Protein AF-A0A3D2W9K2-F1 (afdb_monomer_lite)

Foldseek 3Di:
DVPVVVVVVVVVVVVVVVLVVVVVVLVVCLVVVLVVLVVVLVVLVVVLVVCVVVPPDPVCVVVNVLSVLLNVLSVCLNVQVLALSSLVSVVCSLVVVLVVLVVVQVVCVVVVNHDPVSVVVNVVSVVVSCVVVVVSCVSCVSCNVVGD

Radius of gyration: 21.53 Å; chains: 1; bounding box: 42×22×76 Å

pLDDT: mean 82.13, std 9.41, range [57.44, 93.69]

Secondary structure (DSSP, 8-state):
-HHHHHHHHHHHHHHHHHHHHHHHHHHTHHHHHHHHHHHHHHHHHHHHHHHHHH---TTHHHHHHHHHHHHHHHHHHHHTTTSHHHHHHHHHHHHHHHHHHHHHHHHHHHTT---HHHHHHHHHHHHHHHHHHHHHHHHHHHHTTT--

Structure (mmCIF, N/CA/C/O backbone):
data_AF-A0A3D2W9K2-F1
#
_entry.id   AF-A0A3D2W9K2-F1
#
loop_
_atom_site.group_PDB
_atom_site.id
_atom_site.type_symbol
_atom_site.label_atom_id
_atom_site.label_alt_id
_atom_site.label_comp_id
_atom_site.label_asym_id
_atom_site.label_entity_id
_atom_site.label_seq_id
_atom_site.pdbx_PDB_ins_code
_atom_site.Cartn_x
_atom_site.Cartn_y
_atom_site.Cartn_z
_atom_site.occupancy
_atom_site.B_iso_or_equiv
_atom_site.auth_seq_id
_atom_site.auth_comp_id
_atom_site.auth_asym_id
_atom_site.auth_atom_id
_atom_site.pdbx_PDB_model_num
ATOM 1 N N . MET A 1 1 ? -16.824 -12.275 52.957 1.00 57.44 1 MET A N 1
ATOM 2 C CA . MET A 1 1 ? -16.992 -12.533 51.501 1.00 57.44 1 MET A CA 1
ATOM 3 C C . MET A 1 1 ? -17.348 -11.305 50.646 1.00 57.44 1 MET A C 1
ATOM 5 O O . MET A 1 1 ? -16.980 -11.290 49.479 1.00 57.44 1 MET A O 1
ATOM 9 N N . GLY A 1 2 ? -18.003 -10.257 51.171 1.00 61.78 2 GLY A N 1
ATOM 10 C CA . GLY A 1 2 ? -18.464 -9.114 50.354 1.00 61.78 2 GLY A CA 1
ATOM 11 C C . GLY A 1 2 ? -17.390 -8.161 49.792 1.00 61.78 2 GLY A C 1
ATOM 12 O O . GLY A 1 2 ? -17.618 -7.555 48.749 1.00 61.78 2 GLY A O 1
ATOM 13 N N . LYS A 1 3 ? -16.214 -8.037 50.430 1.00 65.25 3 LYS A N 1
ATOM 14 C CA . LYS A 1 3 ? -15.143 -7.120 49.976 1.00 65.25 3 LYS A CA 1
ATOM 15 C C . LYS A 1 3 ? -14.471 -7.580 48.669 1.00 65.25 3 LYS A C 1
ATOM 17 O O . LYS A 1 3 ? -14.398 -6.795 47.733 1.00 65.25 3 LYS A O 1
ATOM 22 N N . ARG A 1 4 ? -14.128 -8.873 48.552 1.00 67.38 4 ARG A N 1
ATOM 23 C CA . ARG A 1 4 ? -13.539 -9.472 47.332 1.00 67.38 4 ARG A CA 1
ATOM 24 C C . ARG A 1 4 ? -14.448 -9.359 46.102 1.00 67.38 4 ARG A C 1
ATOM 26 O O . ARG A 1 4 ? -13.972 -9.067 45.014 1.00 67.38 4 ARG A O 1
ATOM 33 N N . LYS A 1 5 ? -15.766 -9.542 46.262 1.00 67.94 5 LYS A N 1
ATOM 34 C CA . LYS A 1 5 ? -16.729 -9.377 45.155 1.00 67.94 5 LYS A CA 1
ATOM 35 C C . LYS A 1 5 ? -16.785 -7.928 44.655 1.00 67.94 5 LYS A C 1
ATOM 37 O O . LYS A 1 5 ? -16.800 -7.707 43.449 1.00 67.94 5 LYS A O 1
ATOM 42 N N . LYS A 1 6 ? -16.774 -6.941 45.560 1.00 69.88 6 LYS A N 1
ATOM 43 C CA . LYS A 1 6 ? -16.758 -5.511 45.194 1.00 69.88 6 LYS A CA 1
ATOM 44 C C . LYS A 1 6 ? -15.466 -5.105 44.477 1.00 69.88 6 LYS A C 1
ATOM 46 O O . LYS A 1 6 ? -15.521 -4.306 43.550 1.00 69.88 6 LYS A O 1
ATOM 51 N N . GLU A 1 7 ? -14.339 -5.682 44.875 1.00 71.94 7 GLU A N 1
ATOM 52 C CA . GLU A 1 7 ? -13.026 -5.435 44.272 1.00 71.94 7 GLU A CA 1
ATOM 53 C C . GLU A 1 7 ? -12.923 -6.003 42.848 1.00 71.94 7 GLU A C 1
ATOM 55 O O . GLU A 1 7 ? -12.599 -5.267 41.922 1.00 71.94 7 GLU A O 1
ATOM 60 N N . ILE A 1 8 ? -13.349 -7.254 42.629 1.00 72.25 8 ILE A N 1
ATOM 61 C CA . ILE A 1 8 ? -13.402 -7.868 41.286 1.00 72.25 8 ILE A CA 1
ATOM 62 C C . ILE A 1 8 ? -14.330 -7.082 40.346 1.00 72.25 8 ILE A C 1
ATOM 64 O O . ILE A 1 8 ? -14.009 -6.872 39.177 1.00 72.25 8 ILE A O 1
ATOM 68 N N . THR A 1 9 ? -15.466 -6.604 40.865 1.00 73.94 9 THR A N 1
ATOM 69 C CA . THR A 1 9 ? -16.430 -5.818 40.077 1.00 73.94 9 THR A CA 1
ATOM 70 C C . THR A 1 9 ? -15.864 -4.444 39.699 1.00 73.94 9 THR A C 1
ATOM 72 O O . THR A 1 9 ? -16.102 -3.975 38.589 1.00 73.94 9 THR A O 1
ATOM 75 N N . ARG A 1 10 ? -15.079 -3.810 40.585 1.00 73.94 10 ARG A N 1
ATOM 76 C CA . ARG A 1 10 ? -14.363 -2.560 40.281 1.00 73.94 10 ARG A CA 1
ATOM 77 C C . ARG A 1 10 ? -13.296 -2.758 39.210 1.00 73.94 10 ARG A C 1
ATOM 79 O O . ARG A 1 10 ? -13.285 -1.990 38.257 1.00 73.94 10 ARG A O 1
ATOM 86 N N . ILE A 1 11 ? -12.489 -3.814 39.312 1.00 76.00 11 ILE A N 1
ATOM 87 C CA . ILE A 1 11 ? -11.462 -4.139 38.309 1.00 76.00 11 ILE A CA 1
ATOM 88 C C . ILE A 1 11 ? -12.108 -4.351 36.931 1.00 76.00 11 ILE A C 1
ATOM 90 O O . ILE A 1 11 ? -11.674 -3.761 35.948 1.00 76.00 11 ILE A O 1
ATOM 94 N N . HIS A 1 12 ? -13.213 -5.101 36.859 1.00 71.19 12 HIS A N 1
ATOM 95 C CA . HIS A 1 12 ? -13.951 -5.294 35.603 1.00 71.19 12 HIS A CA 1
ATOM 96 C C . HIS A 1 12 ? -14.556 -3.995 35.044 1.00 71.19 12 HIS A C 1
ATOM 98 O O . HIS A 1 12 ? -14.639 -3.823 33.828 1.00 71.19 12 HIS A O 1
ATOM 104 N N . ALA A 1 13 ? -15.008 -3.082 35.907 1.00 72.94 13 ALA A N 1
ATOM 105 C CA . ALA A 1 13 ? -15.546 -1.791 35.484 1.00 72.94 13 ALA A CA 1
ATOM 106 C C . ALA A 1 13 ? -14.444 -0.846 34.971 1.00 72.94 13 ALA A C 1
ATOM 108 O O . ALA A 1 13 ? -14.656 -0.144 33.983 1.00 72.94 13 ALA A O 1
ATOM 109 N N . GLU A 1 14 ? -13.267 -0.858 35.599 1.00 75.50 14 GLU A N 1
ATOM 110 C CA . GLU A 1 14 ? -12.090 -0.104 35.156 1.00 75.50 14 GLU A CA 1
ATOM 111 C C . GLU A 1 14 ? -11.514 -0.655 33.846 1.00 75.50 14 GLU A C 1
ATOM 113 O O . GLU A 1 14 ? -11.198 0.123 32.948 1.00 75.50 14 GLU A O 1
ATOM 118 N N . GLU A 1 15 ? -11.458 -1.980 33.675 1.00 72.00 15 GLU A N 1
ATOM 119 C CA . GLU A 1 15 ? -11.077 -2.605 32.402 1.00 72.00 15 GLU A CA 1
ATOM 120 C C . GLU A 1 15 ? -12.060 -2.271 31.277 1.00 72.00 15 GLU A C 1
ATOM 122 O O . GLU A 1 15 ? -11.639 -1.996 30.152 1.00 72.00 15 GLU A O 1
ATOM 127 N N . LYS A 1 16 ? -13.369 -2.259 31.563 1.00 69.50 16 LYS A N 1
ATOM 128 C CA . LYS A 1 16 ? -14.381 -1.840 30.585 1.00 69.50 16 LYS A CA 1
ATOM 129 C C . LYS A 1 16 ? -14.236 -0.369 30.212 1.00 69.50 16 LYS A C 1
ATOM 131 O O . LYS A 1 16 ? -14.268 -0.063 29.027 1.00 69.50 16 LYS A O 1
ATOM 136 N N . LYS A 1 17 ? -14.025 0.521 31.188 1.00 70.19 17 LYS A N 1
ATOM 137 C CA . LYS A 1 17 ? -13.776 1.945 30.919 1.00 70.19 17 LYS A CA 1
ATOM 138 C C . LYS A 1 17 ? -12.520 2.159 30.079 1.00 70.19 17 LYS A C 1
ATOM 140 O O . LYS A 1 17 ? -12.603 2.864 29.085 1.00 70.19 17 LYS A O 1
ATOM 145 N N . LYS A 1 18 ? -11.404 1.497 30.406 1.00 69.12 18 LYS A N 1
ATOM 146 C CA . LYS A 1 18 ? -10.170 1.573 29.604 1.00 69.12 18 LYS A CA 1
ATOM 147 C C . LYS A 1 18 ? -10.377 1.086 28.173 1.00 69.12 18 LYS A C 1
ATOM 149 O O . LYS A 1 18 ? -9.936 1.750 27.245 1.00 69.12 18 LYS A O 1
ATOM 154 N N . LYS A 1 19 ? -11.086 -0.032 27.980 1.00 65.00 19 LYS A N 1
ATOM 155 C CA . LYS A 1 19 ? -11.429 -0.524 26.635 1.00 65.00 19 LYS A CA 1
ATOM 156 C C . LYS A 1 19 ? -12.289 0.476 25.866 1.00 65.00 19 LYS A C 1
ATOM 158 O O . LYS A 1 19 ? -12.039 0.691 24.691 1.00 65.00 19 LYS A O 1
ATOM 163 N N . GLN A 1 20 ? -13.252 1.107 26.531 1.00 64.88 20 GLN A N 1
ATOM 164 C CA . GLN A 1 20 ? -14.169 2.068 25.918 1.00 64.88 20 GLN A CA 1
ATOM 165 C C . GLN A 1 20 ? -13.489 3.415 25.602 1.00 64.88 20 GLN A C 1
ATOM 167 O O . GLN A 1 20 ? -13.779 4.033 24.581 1.00 64.88 20 GLN A O 1
ATOM 172 N N . GLU A 1 21 ? -12.542 3.856 26.432 1.00 63.16 21 GLU A N 1
ATOM 173 C CA . GLU A 1 21 ? -11.683 5.017 26.161 1.00 63.16 21 GLU A CA 1
ATOM 174 C C . GLU A 1 21 ? -10.697 4.745 25.016 1.00 63.16 21 GLU A C 1
ATOM 176 O O . GLU A 1 21 ? -10.550 5.589 24.133 1.00 63.16 21 GLU A O 1
ATOM 181 N N . GLU A 1 22 ? -10.077 3.557 24.966 1.00 62.06 22 GLU A N 1
ATOM 182 C CA . GLU A 1 22 ? -9.268 3.134 23.815 1.00 62.06 22 GLU A CA 1
ATOM 183 C C . GLU A 1 22 ? -10.113 3.068 22.534 1.00 62.06 22 GLU A C 1
ATOM 185 O O . GLU A 1 22 ? -9.671 3.523 21.482 1.00 62.06 22 GLU A O 1
ATOM 190 N N . GLU A 1 23 ? -11.340 2.554 22.607 1.00 61.72 23 GLU A N 1
ATOM 191 C CA . GLU A 1 23 ? -12.258 2.445 21.471 1.00 61.72 23 GLU A CA 1
ATOM 192 C C . GLU A 1 23 ? -12.679 3.826 20.933 1.00 61.72 23 GLU A C 1
ATOM 194 O O . GLU A 1 23 ? -12.662 4.045 19.718 1.00 61.72 23 GLU A O 1
ATOM 199 N N . ASN A 1 24 ? -12.939 4.789 21.824 1.00 61.22 24 ASN A N 1
ATOM 200 C CA . ASN A 1 24 ? -13.229 6.180 21.462 1.00 61.22 24 ASN A CA 1
ATOM 201 C C . ASN A 1 24 ? -12.007 6.907 20.876 1.00 61.22 24 ASN A C 1
ATOM 203 O O . ASN A 1 24 ? -12.144 7.639 19.895 1.00 61.22 24 ASN A O 1
ATOM 207 N N . ALA A 1 25 ? -10.805 6.682 21.416 1.00 59.97 25 ALA A N 1
ATOM 208 C CA . ALA A 1 25 ? -9.572 7.247 20.861 1.00 59.97 25 ALA A CA 1
ATOM 209 C C . ALA A 1 25 ? -9.250 6.674 19.465 1.00 59.97 25 ALA A C 1
ATOM 211 O O . ALA A 1 25 ? -8.767 7.383 18.582 1.00 59.97 25 ALA A O 1
ATOM 212 N N . LEU A 1 26 ? -9.560 5.395 19.234 1.00 61.56 26 LEU A N 1
ATOM 213 C CA . LEU A 1 26 ? -9.343 4.702 17.959 1.00 61.56 26 LEU A CA 1
ATOM 214 C C . LEU A 1 26 ? -10.414 5.025 16.898 1.00 61.56 26 LEU A C 1
ATOM 216 O O . LEU A 1 26 ? -10.182 4.785 15.708 1.00 61.56 26 LEU A O 1
ATOM 220 N N . ALA A 1 27 ? -11.564 5.582 17.288 1.00 62.03 27 ALA A N 1
ATOM 221 C CA . ALA A 1 27 ? -12.619 5.994 16.362 1.00 62.03 27 ALA A CA 1
ATOM 222 C C . ALA A 1 27 ? -12.174 7.148 15.442 1.00 62.03 27 ALA A C 1
ATOM 224 O O . ALA A 1 27 ? -12.503 7.146 14.256 1.00 62.03 27 ALA A O 1
ATOM 225 N N . GLY A 1 28 ? -11.352 8.077 15.947 1.00 66.50 28 GLY A N 1
ATOM 226 C CA . GLY A 1 28 ? -10.835 9.213 15.170 1.00 66.50 28 GLY A CA 1
ATOM 227 C C . GLY A 1 28 ? -9.851 8.832 14.054 1.00 66.50 28 GLY A C 1
ATOM 228 O O . GLY A 1 28 ? -9.756 9.528 13.048 1.00 66.50 28 GLY A O 1
ATOM 229 N N . LEU A 1 29 ? -9.160 7.694 14.181 1.00 73.06 29 LEU A N 1
ATOM 230 C CA . LEU A 1 29 ? -8.217 7.196 13.167 1.00 73.06 29 LEU A CA 1
ATOM 231 C C . LEU A 1 29 ? -8.916 6.535 11.971 1.00 73.06 29 LEU A C 1
ATOM 233 O O . LEU A 1 29 ? -8.347 6.445 10.887 1.00 73.06 29 LEU A O 1
ATOM 237 N N . HIS A 1 30 ? -10.159 6.094 12.144 1.00 76.25 30 HIS A N 1
ATOM 238 C CA . HIS A 1 30 ? -10.916 5.387 11.116 1.00 76.25 30 HIS A CA 1
ATOM 239 C C . HIS A 1 30 ? -11.131 6.192 9.819 1.00 76.25 30 HIS A C 1
ATOM 241 O O . HIS A 1 30 ? -10.803 5.675 8.748 1.00 76.25 30 HIS A O 1
ATOM 247 N N . PRO A 1 31 ? -11.621 7.451 9.857 1.00 79.69 31 PRO A N 1
ATOM 248 C CA . PRO A 1 31 ? -11.762 8.256 8.645 1.00 79.69 31 PRO A CA 1
ATOM 249 C C . PRO A 1 31 ? -10.413 8.550 7.980 1.00 79.69 31 PRO A C 1
ATOM 251 O O . PRO A 1 31 ? -10.323 8.501 6.757 1.00 79.69 31 PRO A O 1
ATOM 254 N N . LEU A 1 32 ? -9.346 8.779 8.756 1.00 83.56 32 LEU A N 1
ATOM 255 C CA . LEU A 1 32 ? -8.000 9.001 8.213 1.00 83.56 32 LEU A CA 1
ATOM 256 C C . LEU A 1 32 ? -7.497 7.793 7.411 1.00 83.56 32 LEU A C 1
ATOM 258 O O . LEU A 1 32 ? -6.902 7.965 6.351 1.00 83.56 32 LEU A O 1
ATOM 262 N N . LEU A 1 33 ? -7.789 6.570 7.861 1.00 83.75 33 LEU A N 1
ATOM 263 C CA . LEU A 1 33 ? -7.443 5.355 7.120 1.00 83.75 33 LEU A CA 1
ATOM 264 C C . LEU A 1 33 ? -8.208 5.222 5.803 1.00 83.75 33 LEU A C 1
ATOM 266 O O . LEU A 1 33 ? -7.658 4.718 4.826 1.00 83.75 33 LEU A O 1
ATOM 270 N N . VAL A 1 34 ? -9.468 5.656 5.760 1.00 85.12 34 VAL A N 1
ATOM 271 C CA . VAL A 1 34 ? -10.235 5.690 4.507 1.00 85.12 34 VAL A CA 1
ATOM 272 C C . VAL A 1 34 ? -9.615 6.699 3.540 1.00 85.12 34 VAL A C 1
ATOM 274 O O . VAL A 1 34 ? -9.374 6.351 2.386 1.00 85.12 34 VAL A O 1
ATOM 277 N N . TRP A 1 35 ? -9.281 7.902 4.015 1.00 88.62 35 TRP A N 1
ATOM 278 C CA . TRP A 1 35 ? -8.611 8.924 3.205 1.00 88.62 35 TRP A CA 1
ATOM 279 C C . TRP A 1 35 ? -7.263 8.456 2.662 1.00 88.62 35 TRP A C 1
ATOM 281 O O . TRP A 1 35 ? -6.993 8.633 1.477 1.00 88.62 35 TRP A O 1
ATOM 291 N N . LEU A 1 36 ? -6.454 7.793 3.491 1.00 88.75 36 LEU A N 1
ATOM 292 C CA . LEU A 1 36 ? -5.186 7.208 3.061 1.00 88.75 36 LEU A CA 1
ATOM 293 C C . LEU A 1 36 ? -5.391 6.195 1.925 1.00 88.75 36 LEU A C 1
ATOM 295 O O . LEU A 1 36 ? -4.710 6.269 0.907 1.00 88.75 36 LEU A O 1
ATOM 299 N N . LYS A 1 37 ? -6.353 5.272 2.063 1.00 88.62 37 LYS A N 1
ATOM 300 C CA . LYS A 1 37 ? -6.658 4.281 1.016 1.00 88.62 37 LYS A CA 1
ATOM 301 C C . LYS A 1 37 ? -7.123 4.949 -0.279 1.00 88.62 37 LYS A C 1
ATOM 303 O O . LYS A 1 37 ? -6.693 4.540 -1.351 1.00 88.62 37 LYS A O 1
ATOM 308 N N . LEU A 1 38 ? -7.968 5.978 -0.189 1.00 89.75 38 LEU A N 1
ATOM 309 C CA . LEU A 1 38 ? -8.423 6.739 -1.357 1.00 89.75 38 LEU A CA 1
ATOM 310 C C . LEU A 1 38 ? -7.261 7.451 -2.055 1.00 89.75 38 LEU A C 1
ATOM 312 O O . LEU A 1 38 ? -7.166 7.401 -3.278 1.00 89.75 38 LEU A O 1
ATOM 316 N N . PHE A 1 39 ? -6.354 8.059 -1.290 1.00 90.94 39 PHE A N 1
ATOM 317 C CA . PHE A 1 39 ? -5.161 8.695 -1.839 1.00 90.94 39 PHE A CA 1
ATOM 318 C C . PHE A 1 39 ? -4.261 7.689 -2.572 1.00 90.94 39 PHE A C 1
ATOM 320 O O . PHE A 1 39 ? -3.823 7.956 -3.689 1.00 90.94 39 PHE A O 1
ATOM 327 N N . LEU A 1 40 ? -4.053 6.501 -1.995 1.00 89.38 40 LEU A N 1
ATOM 328 C CA . LEU A 1 40 ? -3.289 5.424 -2.633 1.00 89.38 40 LEU A CA 1
ATOM 329 C C . LEU A 1 40 ? -3.954 4.931 -3.926 1.00 89.38 40 LEU A C 1
ATOM 331 O O . LEU A 1 40 ? -3.265 4.729 -4.921 1.00 89.38 40 LEU A O 1
ATOM 335 N N . ILE A 1 41 ? -5.286 4.806 -3.949 1.00 90.94 41 ILE A N 1
ATOM 336 C CA . ILE A 1 41 ? -6.039 4.452 -5.163 1.00 90.94 41 ILE A CA 1
ATOM 337 C C . ILE A 1 41 ? -5.854 5.504 -6.255 1.00 90.94 41 ILE A C 1
ATOM 339 O O . ILE A 1 41 ? -5.633 5.141 -7.406 1.00 90.94 41 ILE A O 1
ATOM 343 N N . LEU A 1 42 ? -5.931 6.794 -5.915 1.00 90.88 42 LEU A N 1
ATOM 344 C CA . LEU A 1 42 ? -5.725 7.874 -6.882 1.00 90.88 42 LEU A CA 1
ATOM 345 C C . LEU A 1 42 ? -4.292 7.879 -7.425 1.00 90.88 42 LEU A C 1
ATOM 347 O O . LEU A 1 42 ? -4.104 8.043 -8.627 1.00 90.88 42 LEU A O 1
ATOM 351 N N . SER A 1 43 ? -3.301 7.640 -6.563 1.00 88.62 43 SER A N 1
ATOM 352 C CA . SER A 1 43 ? -1.895 7.502 -6.961 1.00 88.62 43 SER A CA 1
ATOM 353 C C . SER A 1 43 ? -1.698 6.344 -7.951 1.00 88.62 43 SER A C 1
ATOM 355 O O . SER A 1 43 ? -1.163 6.535 -9.044 1.00 88.62 43 SER A O 1
ATOM 357 N N . LEU A 1 44 ? -2.232 5.159 -7.632 1.00 87.44 44 LEU A N 1
ATOM 358 C CA . LEU A 1 44 ? -2.206 3.986 -8.515 1.00 87.44 44 LEU A CA 1
ATOM 359 C C . LEU A 1 44 ? -2.971 4.206 -9.822 1.00 87.44 44 LEU A C 1
ATOM 361 O O . LEU A 1 44 ? -2.506 3.803 -10.886 1.00 87.44 44 LEU A O 1
ATOM 365 N N . GLY A 1 45 ? -4.122 4.875 -9.758 1.00 86.75 45 GLY A N 1
ATOM 366 C CA . GLY A 1 45 ? -4.890 5.271 -10.936 1.00 86.75 45 GLY A CA 1
ATOM 367 C C . GLY A 1 45 ? -4.101 6.212 -11.848 1.00 86.75 45 GLY A C 1
ATOM 368 O O . GLY A 1 45 ? -4.129 6.043 -13.064 1.00 86.75 45 GLY A O 1
ATOM 369 N N . GLY A 1 46 ? -3.344 7.150 -11.271 1.00 87.25 46 GLY A N 1
ATOM 370 C CA . GLY A 1 46 ? -2.426 8.021 -12.003 1.00 87.25 46 GLY A CA 1
ATOM 371 C C . GLY A 1 46 ? -1.313 7.246 -12.709 1.00 87.25 46 GLY A C 1
ATOM 372 O O . GLY A 1 46 ? -1.076 7.468 -13.895 1.00 87.25 46 GLY A O 1
ATOM 373 N N . ASN A 1 47 ? -0.685 6.286 -12.022 1.00 86.12 47 ASN A N 1
ATOM 374 C CA . ASN A 1 47 ? 0.340 5.423 -12.621 1.00 86.12 47 ASN A CA 1
ATOM 375 C C . ASN A 1 47 ? -0.218 4.602 -13.792 1.00 86.12 47 ASN A C 1
ATOM 377 O O . ASN A 1 47 ? 0.379 4.569 -14.866 1.00 86.12 47 ASN A O 1
ATOM 381 N N . LEU A 1 48 ? -1.392 3.990 -13.615 1.00 88.69 48 LEU A N 1
ATOM 382 C CA . LEU A 1 48 ? -2.068 3.241 -14.677 1.00 88.69 48 LEU A CA 1
ATOM 383 C C . LEU A 1 48 ? -2.422 4.133 -15.870 1.00 88.69 48 LEU A C 1
ATOM 385 O O . LEU A 1 48 ? -2.229 3.728 -17.014 1.00 88.69 48 LEU A O 1
ATOM 389 N N . PHE A 1 49 ? -2.908 5.350 -15.618 1.00 87.81 49 PHE A N 1
ATOM 390 C CA . PHE A 1 49 ? -3.207 6.309 -16.678 1.00 87.81 49 PHE A CA 1
ATOM 391 C C . PHE A 1 49 ? -1.960 6.661 -17.494 1.00 87.81 49 PHE A C 1
ATOM 393 O O . PHE A 1 49 ? -2.035 6.679 -18.719 1.00 87.81 49 PHE A O 1
ATOM 400 N N . MET A 1 50 ? -0.817 6.891 -16.840 1.00 85.69 50 MET A N 1
ATOM 401 C CA . MET A 1 50 ? 0.449 7.182 -17.524 1.00 85.69 50 MET A CA 1
ATOM 402 C C . MET A 1 50 ? 0.898 6.013 -18.410 1.00 85.69 50 MET A C 1
ATOM 404 O O . MET A 1 50 ? 1.181 6.229 -19.585 1.00 85.69 50 MET A O 1
ATOM 408 N N . ILE A 1 51 ? 0.863 4.778 -17.893 1.00 85.06 51 ILE A N 1
ATOM 409 C CA . ILE A 1 51 ? 1.218 3.565 -18.656 1.00 85.06 51 ILE A CA 1
ATOM 410 C C . ILE A 1 51 ? 0.314 3.402 -19.887 1.00 85.06 51 ILE A C 1
ATOM 412 O O . ILE A 1 51 ? 0.782 3.121 -20.988 1.00 85.06 51 ILE A O 1
ATOM 416 N N . LEU A 1 52 ? -0.997 3.597 -19.721 1.00 85.94 52 LEU A N 1
ATOM 417 C CA . LEU A 1 52 ? -1.954 3.464 -20.822 1.00 85.94 52 LEU A CA 1
ATOM 418 C C . LEU A 1 52 ? -1.828 4.593 -21.851 1.00 85.94 52 LEU A C 1
ATOM 420 O O . LEU A 1 52 ? -2.039 4.356 -23.039 1.00 85.94 52 LEU A O 1
ATOM 424 N N . ARG A 1 53 ? -1.498 5.811 -21.406 1.00 86.69 53 ARG A N 1
ATOM 425 C CA . ARG A 1 53 ? -1.331 6.981 -22.275 1.00 86.69 53 ARG A CA 1
ATOM 426 C C . ARG A 1 53 ? -0.069 6.885 -23.124 1.00 86.69 53 ARG A C 1
ATOM 428 O O . ARG A 1 53 ? -0.123 7.208 -24.306 1.00 86.69 53 ARG A O 1
ATOM 435 N N . ASP A 1 54 ? 1.042 6.465 -22.527 1.00 83.19 54 ASP A N 1
ATOM 436 C CA . ASP A 1 54 ? 2.343 6.421 -23.201 1.00 83.19 54 ASP A CA 1
ATOM 437 C C . ASP A 1 54 ? 2.477 5.178 -24.118 1.00 83.19 54 ASP A C 1
ATOM 439 O O . ASP A 1 54 ? 3.387 5.102 -24.942 1.00 83.19 54 ASP A O 1
ATOM 443 N N . GLY A 1 55 ? 1.494 4.268 -24.058 1.00 72.88 55 GLY A N 1
ATOM 444 C CA . GLY A 1 55 ? 1.390 3.064 -24.877 1.00 72.88 55 GLY A CA 1
ATOM 445 C C . GLY A 1 55 ? 2.040 1.863 -24.194 1.00 72.88 55 GLY A C 1
ATOM 446 O O . GLY A 1 55 ? 3.165 1.939 -23.717 1.00 72.88 55 GLY A O 1
ATOM 447 N N . VAL A 1 56 ? 1.330 0.731 -24.152 1.00 74.69 56 VAL A N 1
ATOM 448 C CA . VAL A 1 56 ? 1.811 -0.478 -23.466 1.00 74.69 56 VAL A CA 1
ATOM 449 C C . VAL A 1 56 ? 2.827 -1.199 -24.352 1.00 74.69 56 VAL A C 1
ATOM 451 O O . VAL A 1 56 ? 2.453 -1.916 -25.284 1.00 74.69 56 VAL A O 1
ATOM 454 N N . GLY A 1 57 ? 4.116 -1.016 -24.070 1.00 72.19 57 GLY A N 1
ATOM 455 C CA . GLY A 1 57 ? 5.175 -1.850 -24.624 1.00 72.19 57 GLY A CA 1
ATOM 456 C C . GLY A 1 57 ? 5.159 -3.253 -24.013 1.00 72.19 57 GLY A C 1
ATOM 457 O O . GLY A 1 57 ? 4.547 -3.505 -22.975 1.00 72.19 57 GLY A O 1
ATOM 458 N N . SER A 1 58 ? 5.875 -4.201 -24.624 1.00 64.31 58 SER A N 1
ATOM 459 C CA . SER A 1 58 ? 5.975 -5.579 -24.112 1.00 64.31 58 SER A CA 1
ATOM 460 C C . SER A 1 58 ? 6.570 -5.666 -22.699 1.00 64.31 58 SER A C 1
ATOM 462 O O . SER A 1 58 ? 6.244 -6.593 -21.961 1.00 64.31 58 SER A O 1
ATOM 464 N N . ASN A 1 59 ? 7.402 -4.695 -22.310 1.00 66.69 59 ASN A N 1
ATOM 465 C CA . ASN A 1 59 ? 7.987 -4.611 -20.970 1.00 66.69 59 ASN A CA 1
ATOM 466 C C . ASN A 1 59 ? 7.011 -4.021 -19.935 1.00 66.69 59 ASN A C 1
ATOM 468 O O . ASN A 1 59 ? 7.097 -4.370 -18.762 1.00 66.69 59 ASN A O 1
ATOM 472 N N . ASP A 1 60 ? 6.032 -3.227 -20.373 1.00 77.94 60 ASP A N 1
ATOM 473 C CA . ASP A 1 60 ? 5.088 -2.525 -19.493 1.00 77.94 60 ASP A CA 1
ATOM 474 C C . ASP A 1 60 ? 3.883 -3.397 -19.110 1.00 77.94 60 ASP A C 1
ATOM 476 O O . ASP A 1 60 ? 3.103 -3.047 -18.226 1.00 77.94 60 ASP A O 1
ATOM 480 N N . VAL A 1 61 ? 3.715 -4.562 -19.750 1.00 84.62 61 VAL A N 1
ATOM 481 C CA . VAL A 1 61 ? 2.614 -5.497 -19.460 1.00 84.62 61 VAL A CA 1
ATOM 482 C C . VAL A 1 61 ? 2.694 -6.024 -18.026 1.00 84.62 61 VAL A C 1
ATOM 484 O O . VAL A 1 61 ? 1.667 -6.151 -17.360 1.00 84.62 61 VAL A O 1
ATOM 487 N N . ILE A 1 62 ? 3.901 -6.320 -17.533 1.00 85.06 62 ILE A N 1
ATOM 488 C CA . ILE A 1 62 ? 4.096 -6.807 -16.159 1.00 85.06 62 ILE A CA 1
ATOM 489 C C . ILE A 1 62 ? 3.743 -5.698 -15.166 1.00 85.06 62 ILE A C 1
ATOM 491 O O . ILE A 1 62 ? 2.948 -5.935 -14.255 1.00 85.06 62 ILE A O 1
ATOM 495 N N . ASP A 1 63 ? 4.258 -4.486 -15.387 1.00 84.62 63 ASP A N 1
ATOM 496 C CA . ASP A 1 63 ? 3.938 -3.314 -14.570 1.00 84.62 63 ASP A CA 1
ATOM 497 C C . ASP A 1 63 ? 2.432 -3.029 -14.566 1.00 84.62 63 ASP A C 1
ATOM 499 O O . ASP A 1 63 ? 1.844 -2.789 -13.510 1.00 84.62 63 ASP A O 1
ATOM 503 N N . LEU A 1 64 ? 1.774 -3.120 -15.722 1.00 88.38 64 LEU A N 1
ATOM 504 C CA . LEU A 1 64 ? 0.332 -2.934 -15.849 1.00 88.38 64 LEU A CA 1
ATOM 505 C C . LEU A 1 64 ? -0.445 -3.960 -15.012 1.00 88.38 64 LEU A C 1
ATOM 507 O O . LEU A 1 64 ? -1.317 -3.581 -14.229 1.00 88.38 64 LEU A O 1
ATOM 511 N N . ILE A 1 65 ? -0.124 -5.252 -15.143 1.00 89.88 65 ILE A N 1
ATOM 512 C CA . ILE A 1 65 ? -0.796 -6.327 -14.397 1.00 89.88 65 ILE A CA 1
ATOM 513 C C . ILE A 1 65 ? -0.600 -6.139 -12.891 1.00 89.88 65 ILE A C 1
ATOM 515 O O . ILE A 1 65 ? -1.563 -6.243 -12.128 1.00 89.88 65 ILE A O 1
ATOM 519 N N . VAL A 1 66 ? 0.620 -5.832 -12.451 1.00 90.38 66 VAL A N 1
ATOM 520 C CA . VAL A 1 66 ? 0.929 -5.637 -11.029 1.00 90.38 66 VAL A CA 1
ATOM 521 C C . VAL A 1 66 ? 0.169 -4.436 -10.464 1.00 90.38 66 VAL A C 1
ATOM 523 O O . VAL A 1 66 ? -0.485 -4.563 -9.426 1.00 90.38 66 VAL A O 1
ATOM 526 N N . ASN A 1 67 ? 0.158 -3.303 -11.172 1.00 90.06 67 ASN A N 1
ATOM 527 C CA . ASN A 1 67 ? -0.604 -2.125 -10.755 1.00 90.06 67 ASN A CA 1
ATOM 528 C C . ASN A 1 67 ? -2.120 -2.400 -10.711 1.00 90.06 67 ASN A C 1
ATOM 530 O O . ASN A 1 67 ? -2.799 -1.944 -9.791 1.00 90.06 67 ASN A O 1
ATOM 534 N N . LEU A 1 68 ? -2.668 -3.197 -11.636 1.00 92.06 68 LEU A N 1
ATOM 535 C CA . LEU A 1 68 ? -4.076 -3.615 -11.592 1.00 92.06 68 LEU A CA 1
ATOM 536 C C . LEU A 1 68 ? -4.387 -4.494 -10.372 1.00 92.06 68 LEU A C 1
ATOM 538 O O . LEU A 1 68 ? -5.424 -4.310 -9.730 1.00 92.06 68 LEU A O 1
ATOM 542 N N . VAL A 1 69 ? -3.491 -5.418 -10.014 1.00 93.62 69 VAL A N 1
ATOM 543 C CA . VAL A 1 69 ? -3.632 -6.244 -8.804 1.00 93.62 69 VAL A CA 1
ATOM 544 C C . VAL A 1 69 ? -3.594 -5.371 -7.547 1.00 93.62 69 VAL A C 1
ATOM 546 O O . VAL A 1 69 ? -4.427 -5.546 -6.654 1.00 93.62 69 VAL A O 1
ATOM 549 N N . PHE A 1 70 ? -2.683 -4.399 -7.477 1.00 93.69 70 PHE A N 1
ATOM 550 C CA . PHE A 1 70 ? -2.596 -3.462 -6.352 1.00 93.69 70 PHE A CA 1
ATOM 551 C C . PHE A 1 70 ? -3.849 -2.600 -6.226 1.00 93.69 70 PHE A C 1
ATOM 553 O O . PHE A 1 70 ? -4.402 -2.470 -5.130 1.00 93.69 70 PHE A O 1
ATOM 560 N N . LEU A 1 71 ? -4.353 -2.088 -7.350 1.00 92.69 71 LEU A N 1
ATOM 561 C CA . LEU A 1 71 ? -5.605 -1.345 -7.388 1.00 92.69 71 LEU A CA 1
ATOM 562 C C . LEU A 1 71 ? -6.771 -2.203 -6.878 1.00 92.69 71 LEU A C 1
ATOM 564 O O . LEU A 1 71 ? -7.540 -1.750 -6.030 1.00 92.69 71 LEU A O 1
ATOM 568 N N . ALA A 1 72 ? -6.881 -3.454 -7.332 1.00 93.06 72 ALA A N 1
ATOM 569 C CA . ALA A 1 72 ? -7.924 -4.370 -6.880 1.00 93.06 72 ALA A CA 1
ATOM 570 C C . ALA A 1 72 ? -7.846 -4.627 -5.366 1.00 93.06 72 ALA A C 1
ATOM 572 O O . ALA A 1 72 ? -8.866 -4.561 -4.679 1.00 93.06 72 ALA A O 1
ATOM 573 N N . LEU A 1 73 ? -6.648 -4.855 -4.816 1.00 93.56 73 LEU A N 1
ATOM 574 C CA . LEU A 1 73 ? -6.450 -5.043 -3.374 1.00 93.56 73 LEU A CA 1
ATOM 575 C C . LEU A 1 73 ? -6.866 -3.808 -2.564 1.00 93.56 73 LEU A C 1
ATOM 577 O O . LEU A 1 73 ? -7.527 -3.948 -1.530 1.00 93.56 73 LEU A O 1
ATOM 581 N N . LEU A 1 74 ? -6.528 -2.605 -3.032 1.00 91.88 74 LEU A N 1
ATOM 582 C CA . LEU A 1 74 ? -6.927 -1.360 -2.377 1.00 91.88 74 LEU A CA 1
ATOM 583 C C . LEU A 1 74 ? -8.438 -1.118 -2.453 1.00 91.88 74 LEU A C 1
ATOM 585 O O . LEU A 1 74 ? -9.051 -0.775 -1.440 1.00 91.88 74 LEU A O 1
ATOM 589 N N . VAL A 1 75 ? -9.060 -1.353 -3.609 1.00 92.81 75 VAL A N 1
ATOM 590 C CA . VAL A 1 75 ? -10.516 -1.228 -3.774 1.00 92.81 75 VAL A CA 1
ATOM 591 C C . VAL A 1 75 ? -11.243 -2.222 -2.868 1.00 92.81 75 VAL A C 1
ATOM 593 O O . VAL A 1 75 ? -12.125 -1.825 -2.107 1.00 9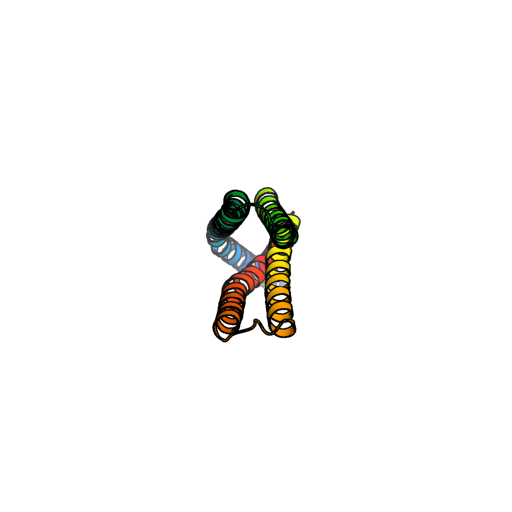2.81 75 VAL A O 1
ATOM 596 N N . LEU A 1 76 ? -10.832 -3.494 -2.856 1.00 92.38 76 LEU A N 1
ATOM 597 C CA . LEU A 1 76 ? -11.396 -4.511 -1.960 1.00 92.38 76 LEU A CA 1
ATOM 598 C C . LEU A 1 76 ? -11.180 -4.160 -0.480 1.00 92.38 76 LEU A C 1
ATOM 600 O O . LEU A 1 76 ? -12.057 -4.390 0.352 1.00 92.38 76 LEU A O 1
ATOM 604 N N . SER A 1 77 ? -10.043 -3.547 -0.148 1.00 91.38 77 SER A N 1
ATOM 605 C CA . SER A 1 77 ? -9.741 -3.039 1.193 1.00 91.38 77 SER A CA 1
ATOM 606 C C . SER A 1 77 ? -10.669 -1.903 1.643 1.00 91.38 77 SER A C 1
ATOM 608 O O . SER A 1 77 ? -10.928 -1.770 2.845 1.00 91.38 77 SER A O 1
ATOM 610 N N . ILE A 1 78 ? -11.190 -1.093 0.715 1.00 89.12 78 ILE A N 1
ATOM 611 C CA . ILE A 1 78 ? -12.219 -0.081 1.000 1.00 89.12 78 ILE A CA 1
ATOM 612 C C . ILE A 1 78 ? -13.606 -0.724 1.075 1.00 89.12 78 ILE A C 1
ATOM 614 O O . ILE A 1 78 ? -14.320 -0.510 2.051 1.00 89.12 78 ILE A O 1
ATOM 618 N N . VAL A 1 79 ? -13.978 -1.552 0.096 1.00 89.88 79 VAL A N 1
ATOM 619 C CA . VAL A 1 79 ? -15.293 -2.222 0.060 1.00 89.88 79 VAL A CA 1
ATOM 620 C C . VAL A 1 79 ? -15.518 -3.074 1.314 1.00 89.88 79 VAL A C 1
ATOM 622 O O . VAL A 1 79 ? -16.622 -3.134 1.852 1.00 89.88 79 VAL A O 1
ATOM 625 N N . TRP A 1 80 ? -14.461 -3.707 1.826 1.00 89.81 80 TRP A N 1
ATOM 626 C CA . TRP A 1 80 ? -14.492 -4.499 3.054 1.00 89.81 80 TRP A CA 1
ATOM 627 C C . TRP A 1 80 ? -13.824 -3.802 4.242 1.00 89.81 80 TRP A C 1
ATOM 629 O O . TRP A 1 80 ? -13.327 -4.490 5.132 1.00 89.81 80 TRP A O 1
ATOM 639 N N . HIS A 1 81 ? -13.822 -2.465 4.291 1.00 83.50 81 HIS A N 1
ATOM 640 C CA . HIS A 1 81 ? -13.117 -1.690 5.321 1.00 83.50 81 HIS A CA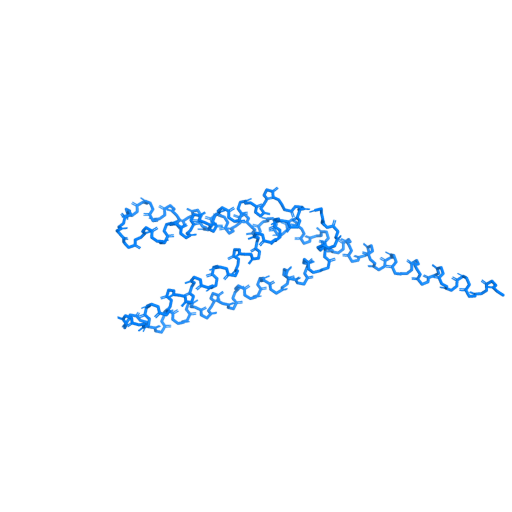 1
ATOM 641 C C . HIS A 1 81 ? -13.462 -2.115 6.761 1.00 83.50 81 HIS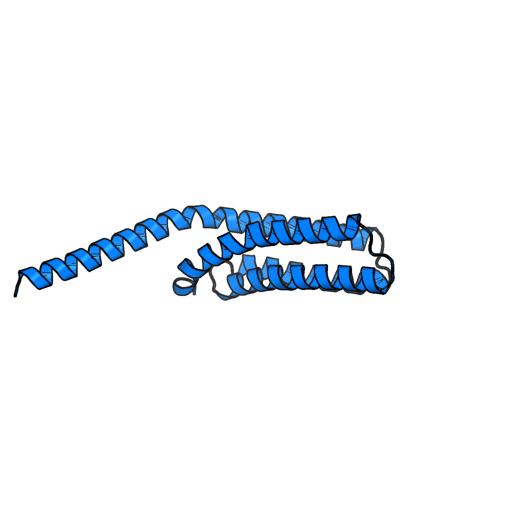 A C 1
ATOM 643 O O . HIS A 1 81 ? -12.580 -2.176 7.616 1.00 83.50 81 HIS A O 1
ATOM 649 N N . GLU A 1 82 ? -14.726 -2.456 7.024 1.00 79.44 82 GLU A N 1
ATOM 650 C CA . GLU A 1 82 ? -15.212 -2.875 8.350 1.00 79.44 82 GLU A CA 1
ATOM 651 C C . GLU A 1 82 ? -15.051 -4.378 8.637 1.00 79.44 82 GLU A C 1
ATOM 653 O O . GLU A 1 82 ? -15.466 -4.869 9.689 1.00 79.44 82 GLU A O 1
ATOM 658 N N . ARG A 1 83 ? -14.464 -5.140 7.709 1.00 84.06 83 ARG A N 1
ATOM 659 C CA . ARG A 1 83 ? -14.276 -6.590 7.835 1.00 84.06 83 ARG A CA 1
ATOM 660 C C . ARG A 1 83 ? -12.802 -6.933 7.949 1.00 84.06 83 ARG A C 1
ATOM 662 O O . ARG A 1 83 ? -11.950 -6.277 7.349 1.00 84.06 83 ARG A O 1
ATOM 669 N N . LYS A 1 84 ? -12.491 -8.053 8.609 1.00 85.19 84 LYS A N 1
ATOM 670 C CA . LYS A 1 84 ? -11.103 -8.563 8.688 1.00 85.19 84 LYS A CA 1
ATOM 671 C C . LYS A 1 84 ? -10.476 -8.733 7.303 1.00 85.19 84 LYS A C 1
ATOM 673 O O . LYS A 1 84 ? -9.307 -8.425 7.102 1.00 85.19 84 LYS A O 1
ATOM 678 N N . LYS A 1 85 ? -11.283 -9.164 6.326 1.00 85.94 85 LYS A N 1
ATOM 679 C CA . LYS A 1 85 ? -10.861 -9.334 4.929 1.00 85.94 85 LYS A CA 1
ATOM 680 C C . LYS A 1 85 ? -10.308 -8.046 4.317 1.00 85.94 85 LYS A C 1
ATOM 682 O O . LYS A 1 85 ? -9.286 -8.115 3.644 1.00 85.94 85 LYS A O 1
ATOM 687 N N . GLY A 1 86 ? -10.921 -6.886 4.571 1.00 85.88 86 GLY A N 1
ATOM 688 C CA . GLY A 1 86 ? -10.422 -5.616 4.033 1.00 85.88 86 GLY A CA 1
ATOM 689 C C . GLY A 1 86 ? -9.095 -5.199 4.660 1.00 85.88 86 GLY A C 1
ATOM 690 O O . GLY A 1 86 ? -8.215 -4.696 3.967 1.00 85.88 86 GLY A O 1
ATOM 691 N N . VAL A 1 87 ? -8.907 -5.495 5.949 1.00 87.00 87 VAL A N 1
ATOM 692 C CA . VAL A 1 87 ? -7.621 -5.308 6.635 1.00 87.00 87 VAL A CA 1
ATOM 693 C C . VAL A 1 87 ? -6.540 -6.181 6.005 1.00 87.00 87 VAL A C 1
ATOM 695 O O . VAL A 1 87 ? -5.487 -5.669 5.639 1.00 87.00 87 VAL A O 1
ATOM 698 N N . TYR A 1 88 ? -6.811 -7.473 5.800 1.00 89.19 88 TYR A N 1
ATOM 699 C CA . TYR A 1 88 ? -5.860 -8.370 5.139 1.00 89.19 88 TYR A CA 1
ATOM 700 C C . TYR A 1 88 ? -5.542 -7.942 3.706 1.00 89.19 88 TYR A C 1
ATOM 702 O O . TYR A 1 88 ? -4.381 -7.999 3.325 1.00 89.19 88 TYR A O 1
ATOM 710 N N . CYS A 1 89 ? -6.523 -7.451 2.938 1.00 89.94 89 CYS A N 1
ATOM 711 C CA . CYS A 1 89 ? -6.273 -6.906 1.599 1.00 89.94 89 CYS A CA 1
ATOM 712 C C . CYS A 1 89 ? -5.331 -5.694 1.649 1.00 89.94 89 CYS A C 1
ATOM 714 O O . CYS A 1 89 ? -4.438 -5.579 0.817 1.00 89.94 89 CYS A O 1
ATOM 716 N N . PHE A 1 90 ? -5.486 -4.820 2.650 1.00 90.19 90 PHE A N 1
ATOM 717 C CA . PHE A 1 90 ? -4.607 -3.666 2.826 1.00 90.19 90 PHE A CA 1
ATOM 718 C C . PHE A 1 90 ? -3.168 -4.061 3.178 1.00 90.19 90 PHE A C 1
ATOM 720 O O . PHE A 1 90 ? -2.224 -3.546 2.586 1.00 90.19 90 PHE A O 1
ATOM 727 N N . PHE A 1 91 ? -2.994 -5.000 4.114 1.00 90.00 91 PHE 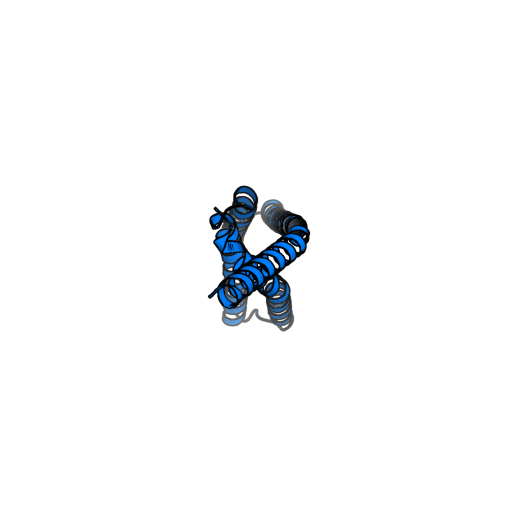A N 1
ATOM 728 C CA . PHE A 1 91 ? -1.661 -5.501 4.461 1.00 90.00 91 PHE A CA 1
ATOM 729 C C . PHE A 1 91 ? -1.026 -6.294 3.323 1.00 90.00 91 PHE A C 1
ATOM 731 O O . PHE A 1 91 ? 0.170 -6.152 3.091 1.00 90.00 91 PHE A O 1
ATOM 738 N N . ALA A 1 92 ? -1.816 -7.084 2.594 1.00 91.38 92 ALA A N 1
ATOM 739 C CA . ALA A 1 92 ? -1.350 -7.784 1.406 1.00 91.38 92 ALA A CA 1
ATOM 740 C C . ALA A 1 92 ? -0.846 -6.797 0.349 1.00 91.38 92 ALA A C 1
ATOM 742 O O . ALA A 1 92 ? 0.238 -7.010 -0.178 1.00 91.38 92 ALA A O 1
ATOM 743 N N . TYR A 1 93 ? -1.575 -5.701 0.101 1.00 91.62 93 TYR A N 1
ATOM 744 C CA . TYR A 1 93 ? -1.111 -4.624 -0.774 1.00 91.62 93 TYR A CA 1
ATOM 745 C C . TYR A 1 93 ? 0.252 -4.083 -0.323 1.00 91.62 93 TYR A C 1
ATOM 747 O O . TYR A 1 93 ? 1.203 -4.177 -1.088 1.00 91.62 93 TYR A O 1
ATOM 755 N N . GLY A 1 94 ? 0.382 -3.613 0.923 1.00 88.12 94 GLY A N 1
ATOM 756 C CA . GLY A 1 94 ? 1.641 -3.017 1.386 1.00 88.12 94 GLY A CA 1
ATOM 757 C C . GLY A 1 94 ? 2.829 -3.990 1.360 1.00 88.12 94 GLY A C 1
ATOM 758 O O . GLY A 1 94 ? 3.940 -3.604 1.015 1.00 88.12 94 GLY A O 1
ATOM 759 N N . ILE A 1 95 ? 2.608 -5.272 1.676 1.00 90.19 95 ILE A N 1
ATOM 760 C CA . ILE A 1 95 ? 3.661 -6.300 1.602 1.00 90.19 95 ILE A CA 1
ATOM 761 C C . ILE A 1 95 ? 4.053 -6.582 0.148 1.00 90.19 95 ILE A C 1
ATOM 763 O O . ILE A 1 95 ? 5.241 -6.609 -0.169 1.00 90.19 95 ILE A O 1
ATOM 767 N N . LEU A 1 96 ? 3.074 -6.812 -0.730 1.00 91.56 96 LEU A N 1
ATOM 768 C CA . LEU A 1 96 ? 3.329 -7.124 -2.138 1.00 91.56 96 LEU A CA 1
ATOM 769 C C . LEU A 1 96 ? 3.981 -5.952 -2.865 1.00 91.56 96 LEU A C 1
ATOM 771 O O . LEU A 1 96 ? 4.855 -6.169 -3.696 1.00 91.56 96 LEU A O 1
ATOM 775 N N . GLU A 1 97 ? 3.595 -4.728 -2.528 1.00 88.44 97 GLU A N 1
ATOM 776 C CA . GLU A 1 97 ? 4.194 -3.516 -3.066 1.00 88.44 97 GLU A CA 1
ATOM 777 C C . GLU A 1 97 ? 5.676 -3.406 -2.691 1.00 88.44 97 GLU A C 1
ATOM 779 O O . GLU A 1 97 ? 6.510 -3.211 -3.573 1.00 88.44 97 GLU A O 1
ATOM 784 N N . ILE A 1 98 ? 6.032 -3.627 -1.419 1.00 89.69 98 ILE A N 1
ATOM 785 C CA . ILE A 1 98 ? 7.439 -3.670 -0.993 1.00 89.69 98 ILE A CA 1
ATOM 786 C C . ILE A 1 98 ? 8.193 -4.773 -1.741 1.00 89.69 98 ILE A C 1
ATOM 788 O O . ILE A 1 98 ? 9.258 -4.520 -2.302 1.00 89.69 98 ILE A O 1
ATOM 792 N N . LEU A 1 99 ? 7.647 -5.993 -1.782 1.00 90.56 99 LEU A N 1
ATOM 793 C CA . LEU A 1 99 ? 8.281 -7.114 -2.482 1.00 90.56 99 LEU A CA 1
ATOM 794 C C . LEU A 1 99 ? 8.508 -6.806 -3.964 1.00 90.56 99 LEU 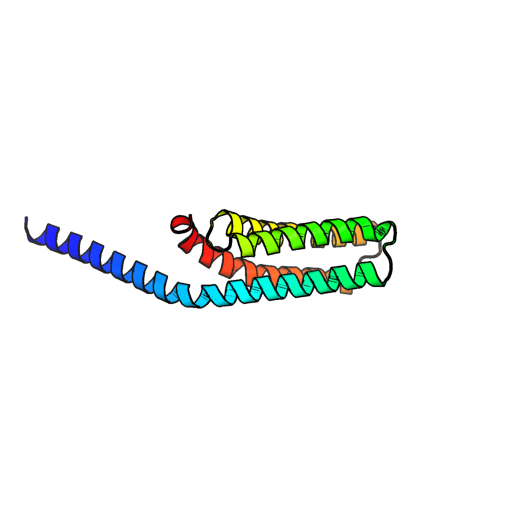A C 1
ATOM 796 O O . LEU A 1 99 ? 9.561 -7.143 -4.502 1.00 90.56 99 LEU A O 1
ATOM 800 N N . TYR A 1 100 ? 7.549 -6.139 -4.605 1.00 89.81 100 TYR A N 1
ATOM 801 C CA . TYR A 1 100 ? 7.664 -5.730 -5.995 1.00 89.81 100 TYR A CA 1
ATOM 802 C C . TYR A 1 100 ? 8.784 -4.709 -6.197 1.00 89.81 100 TYR A C 1
ATOM 804 O O . TYR A 1 100 ? 9.627 -4.902 -7.068 1.00 89.81 100 TYR A O 1
ATOM 812 N N . GLN A 1 101 ? 8.862 -3.678 -5.350 1.00 87.88 101 GLN A N 1
ATOM 813 C CA . GLN A 1 101 ? 9.931 -2.676 -5.423 1.00 87.88 101 GLN A CA 1
ATOM 814 C C . GLN A 1 101 ? 11.322 -3.305 -5.250 1.00 87.88 101 GLN A C 1
ATOM 816 O O . GLN A 1 101 ? 12.249 -2.996 -6.000 1.00 87.88 101 GLN A O 1
ATOM 821 N N . TYR A 1 102 ? 11.466 -4.251 -4.317 1.00 90.06 102 TYR A N 1
ATOM 822 C CA . TYR A 1 102 ? 12.712 -5.002 -4.147 1.00 90.06 102 TYR A CA 1
ATOM 823 C C . TYR A 1 102 ? 13.040 -5.888 -5.353 1.00 90.06 102 TYR A C 1
ATOM 825 O O . TYR A 1 102 ? 14.207 -5.982 -5.734 1.00 90.06 102 TYR A O 1
ATOM 833 N N . LEU A 1 103 ? 12.040 -6.518 -5.974 1.00 90.06 103 LEU A N 1
ATOM 834 C CA . LEU A 1 103 ? 12.235 -7.311 -7.187 1.00 90.06 103 LEU A CA 1
ATOM 835 C C . LEU A 1 103 ? 12.721 -6.436 -8.350 1.00 90.06 103 LEU A C 1
ATOM 837 O O . LEU A 1 103 ? 13.690 -6.798 -9.015 1.00 90.06 103 LEU A O 1
ATOM 841 N N . VAL A 1 104 ? 12.098 -5.274 -8.562 1.00 87.44 104 VAL A N 1
ATOM 842 C CA . VAL A 1 104 ? 12.503 -4.299 -9.587 1.00 87.44 104 VAL A CA 1
ATOM 843 C C . VAL A 1 104 ? 13.936 -3.824 -9.343 1.00 87.44 104 VAL A C 1
ATOM 845 O O . VAL A 1 104 ? 14.756 -3.852 -10.260 1.00 87.44 104 VAL A O 1
ATOM 848 N N . ALA A 1 105 ? 14.277 -3.469 -8.103 1.00 88.00 105 ALA A N 1
ATOM 849 C CA . ALA A 1 105 ? 15.632 -3.063 -7.739 1.00 88.00 105 ALA A CA 1
ATOM 850 C C . ALA A 1 105 ? 16.663 -4.184 -7.959 1.00 88.00 105 ALA A C 1
ATOM 852 O O . ALA A 1 105 ? 17.749 -3.940 -8.487 1.00 88.00 105 ALA A O 1
ATOM 853 N N . PHE A 1 106 ? 16.318 -5.426 -7.610 1.00 89.62 106 PHE A N 1
ATOM 854 C CA . PHE A 1 106 ? 17.172 -6.588 -7.849 1.00 89.62 106 PHE A CA 1
ATOM 855 C C . PHE A 1 106 ? 17.396 -6.846 -9.345 1.00 89.62 106 PHE A C 1
ATOM 857 O O . PHE A 1 106 ? 18.524 -7.115 -9.761 1.00 89.62 106 PHE A O 1
ATOM 864 N N . LEU A 1 107 ? 16.349 -6.735 -10.167 1.00 88.62 107 LEU A N 1
ATOM 865 C CA . LEU A 1 107 ? 16.456 -6.865 -11.622 1.00 88.62 107 LEU A CA 1
ATOM 866 C C . LEU A 1 107 ? 17.301 -5.737 -12.227 1.00 88.62 107 LEU A C 1
ATOM 868 O O . LEU A 1 107 ? 18.147 -6.008 -13.078 1.00 88.62 107 LEU A O 1
ATOM 872 N N . ALA A 1 108 ? 17.137 -4.500 -11.752 1.00 87.38 108 ALA A N 1
ATOM 873 C CA . ALA A 1 108 ? 17.974 -3.373 -12.157 1.00 87.38 108 ALA A CA 1
ATOM 874 C C . ALA A 1 108 ? 19.451 -3.622 -11.815 1.00 87.38 108 ALA A C 1
ATOM 876 O O . ALA A 1 108 ? 20.324 -3.397 -12.653 1.00 87.38 108 ALA A O 1
ATOM 877 N N . TRP A 1 109 ? 19.734 -4.154 -10.621 1.00 90.12 109 TRP A N 1
ATOM 878 C CA . TRP A 1 109 ? 21.094 -4.497 -10.199 1.00 90.12 109 TRP A CA 1
ATOM 879 C C . TRP A 1 109 ? 21.692 -5.601 -11.065 1.00 90.12 109 TRP A C 1
ATOM 881 O O . TRP A 1 109 ? 22.793 -5.445 -11.591 1.00 90.12 109 TRP A O 1
ATOM 891 N N . ARG A 1 110 ? 20.934 -6.677 -11.299 1.00 92.12 110 ARG A N 1
ATOM 892 C CA . ARG A 1 110 ? 21.352 -7.794 -12.154 1.00 92.12 110 ARG A CA 1
ATOM 893 C C . ARG A 1 110 ? 21.652 -7.360 -13.591 1.00 92.12 110 ARG A C 1
ATOM 895 O O . ARG A 1 110 ? 22.566 -7.904 -14.202 1.00 92.12 110 ARG A O 1
ATOM 902 N N . ASN A 1 111 ? 20.893 -6.405 -14.120 1.00 89.06 111 ASN A N 1
ATOM 903 C CA . ASN A 1 111 ? 21.059 -5.896 -15.481 1.00 89.06 111 ASN A CA 1
ATOM 904 C C . ASN A 1 111 ? 22.091 -4.757 -15.581 1.00 89.06 111 ASN A C 1
ATOM 906 O O . ASN A 1 111 ? 22.286 -4.217 -16.666 1.00 89.06 111 ASN A O 1
ATOM 910 N N . GLY A 1 112 ? 22.746 -4.377 -14.476 1.00 90.44 112 GLY A N 1
ATOM 911 C CA . GLY A 1 112 ? 23.753 -3.311 -14.454 1.00 90.44 112 GLY A CA 1
ATOM 912 C C . GLY A 1 112 ? 23.188 -1.895 -14.613 1.00 90.44 112 GLY A C 1
ATOM 913 O O . GLY A 1 112 ? 23.938 -0.976 -14.921 1.00 90.44 112 GLY A O 1
ATOM 914 N N . VAL A 1 113 ? 21.880 -1.713 -14.406 1.00 89.94 113 VAL A N 1
ATOM 915 C CA . VAL A 1 113 ? 21.165 -0.424 -14.529 1.00 89.94 113 VAL A CA 1
ATOM 916 C C . VAL A 1 113 ? 20.864 0.188 -13.152 1.00 89.94 113 VAL A C 1
ATOM 918 O O . VAL A 1 113 ? 20.214 1.221 -13.043 1.00 89.94 113 VAL A O 1
ATOM 921 N N . TYR A 1 114 ? 21.307 -0.459 -12.073 1.00 89.38 114 TYR A N 1
ATOM 922 C CA . TYR A 1 114 ? 21.136 0.056 -10.720 1.00 89.38 114 TYR A CA 1
ATOM 923 C C . TYR A 1 114 ? 22.115 1.192 -10.448 1.00 89.38 114 TYR A C 1
ATOM 925 O O . TYR A 1 114 ? 23.330 0.992 -10.439 1.00 89.38 114 TYR A O 1
ATOM 933 N N . ASP A 1 115 ? 21.569 2.370 -10.177 1.00 89.38 115 ASP A N 1
ATOM 934 C CA . ASP A 1 115 ? 22.317 3.558 -9.803 1.00 89.38 115 ASP A CA 1
ATOM 935 C C . ASP A 1 115 ? 21.975 4.013 -8.372 1.00 89.38 115 ASP A C 1
ATOM 937 O O . ASP A 1 115 ? 21.116 3.460 -7.673 1.00 89.38 115 ASP A O 1
ATOM 941 N N . THR A 1 116 ? 22.671 5.053 -7.915 1.00 87.88 116 THR A N 1
ATOM 942 C CA . THR A 1 116 ? 22.436 5.667 -6.602 1.00 87.88 116 THR A CA 1
ATOM 943 C C . THR A 1 116 ? 21.008 6.207 -6.467 1.00 87.88 116 THR A C 1
ATOM 945 O O . THR A 1 116 ? 20.461 6.235 -5.366 1.00 87.88 116 THR A O 1
ATOM 948 N N . PHE A 1 117 ? 20.379 6.615 -7.572 1.00 85.00 117 PHE A N 1
ATOM 949 C CA . PHE A 1 117 ? 19.023 7.154 -7.569 1.00 85.00 117 PHE A CA 1
ATOM 950 C C . PHE A 1 117 ? 17.975 6.066 -7.296 1.00 85.00 117 PHE A C 1
ATOM 952 O O . PHE A 1 117 ? 17.116 6.251 -6.432 1.00 85.00 117 PHE A O 1
ATOM 959 N N . VAL A 1 118 ? 18.081 4.909 -7.957 1.00 83.56 118 VAL A N 1
ATOM 960 C CA . VAL A 1 118 ? 17.240 3.727 -7.718 1.00 83.56 118 VAL A CA 1
ATOM 961 C C . VAL A 1 118 ? 17.385 3.257 -6.270 1.00 83.56 118 VAL A C 1
ATOM 963 O O . VAL A 1 118 ? 16.380 2.982 -5.612 1.00 83.56 118 VAL A O 1
ATOM 966 N N . GLY A 1 119 ? 18.612 3.235 -5.740 1.00 85.31 119 GLY A N 1
ATOM 967 C CA . GLY A 1 119 ? 18.862 2.864 -4.346 1.00 85.31 119 GLY A CA 1
ATOM 968 C C . GLY A 1 119 ? 18.245 3.820 -3.326 1.00 85.31 119 GLY A C 1
ATOM 969 O O . GLY A 1 119 ? 17.580 3.372 -2.389 1.00 85.31 119 GLY A O 1
ATOM 970 N N . ASN A 1 120 ? 18.399 5.131 -3.527 1.00 87.12 120 ASN A N 1
ATOM 971 C CA . ASN A 1 120 ? 17.783 6.133 -2.655 1.00 87.12 120 ASN A CA 1
ATOM 972 C C . ASN A 1 120 ? 16.255 6.045 -2.696 1.00 87.12 120 ASN A C 1
ATOM 974 O O . ASN A 1 120 ? 15.622 6.021 -1.642 1.00 87.12 120 ASN A O 1
ATOM 978 N N . ARG A 1 121 ? 15.666 5.890 -3.889 1.00 83.75 121 ARG A N 1
ATOM 979 C CA . ARG A 1 121 ? 14.219 5.690 -4.036 1.00 83.75 121 ARG A CA 1
ATOM 980 C C . ARG A 1 121 ? 13.722 4.452 -3.302 1.00 83.75 121 ARG A C 1
ATOM 982 O O . ARG A 1 121 ? 12.699 4.529 -2.629 1.00 83.75 121 ARG A O 1
ATOM 989 N N . LEU A 1 122 ? 14.434 3.329 -3.398 1.00 87.75 122 LEU A N 1
ATOM 990 C CA . LEU A 1 122 ? 14.059 2.103 -2.692 1.00 87.75 122 LEU A CA 1
ATOM 991 C C . LEU A 1 122 ? 14.066 2.307 -1.169 1.00 87.75 122 LEU A C 1
ATOM 993 O O . LEU A 1 122 ? 13.133 1.877 -0.486 1.00 87.75 122 LEU A O 1
ATOM 997 N N . ILE A 1 123 ? 15.092 2.980 -0.634 1.00 87.31 123 ILE A N 1
ATOM 998 C CA . ILE A 1 123 ? 15.195 3.284 0.800 1.00 87.31 123 ILE A CA 1
ATOM 999 C C . ILE A 1 123 ? 14.062 4.217 1.234 1.00 87.31 123 ILE A C 1
ATOM 1001 O O . ILE A 1 123 ? 13.356 3.899 2.190 1.00 87.31 123 ILE A O 1
ATOM 1005 N N . GLU A 1 124 ? 13.853 5.329 0.526 1.00 85.75 124 GLU A N 1
ATOM 1006 C CA . GLU A 1 124 ? 12.779 6.289 0.808 1.00 85.75 124 GLU A CA 1
ATOM 1007 C C . GLU A 1 124 ? 11.409 5.605 0.817 1.00 85.75 124 GLU A C 1
ATOM 1009 O O . GLU A 1 124 ? 10.639 5.769 1.766 1.00 85.75 124 GLU A O 1
ATOM 1014 N N . TYR A 1 125 ? 11.135 4.767 -0.188 1.00 83.56 125 TYR A N 1
ATOM 1015 C CA . TYR A 1 125 ? 9.882 4.024 -0.291 1.00 83.56 125 TYR A CA 1
ATOM 1016 C C . TYR A 1 125 ? 9.699 3.044 0.866 1.00 83.56 125 TYR A C 1
ATOM 1018 O O . TYR A 1 125 ? 8.619 2.949 1.451 1.00 83.56 125 TYR A O 1
ATOM 1026 N N . THR A 1 126 ? 10.764 2.332 1.235 1.00 85.75 126 THR A N 1
ATOM 1027 C CA . THR A 1 126 ? 10.741 1.355 2.329 1.00 85.75 126 THR A CA 1
ATOM 1028 C C . THR A 1 126 ? 10.496 2.042 3.670 1.00 85.75 126 THR A C 1
ATOM 1030 O O . THR A 1 126 ? 9.653 1.593 4.448 1.00 85.75 126 THR A O 1
ATOM 1033 N N . VAL A 1 127 ? 11.180 3.160 3.932 1.00 86.19 127 VAL A N 1
ATOM 1034 C CA . VAL A 1 127 ? 11.004 3.950 5.158 1.00 86.19 127 VAL A CA 1
ATOM 1035 C C . VAL A 1 127 ? 9.596 4.534 5.227 1.00 86.19 127 VAL A C 1
ATOM 1037 O O . VAL A 1 127 ? 8.936 4.406 6.259 1.00 86.19 127 VAL A O 1
ATOM 1040 N N . PHE A 1 128 ? 9.105 5.121 4.135 1.00 84.12 128 PHE A N 1
ATOM 1041 C CA . PHE A 1 128 ? 7.752 5.668 4.065 1.00 84.12 128 PHE A CA 1
ATOM 1042 C C . PHE A 1 128 ? 6.690 4.588 4.297 1.00 84.12 128 PHE A C 1
ATOM 1044 O O . PHE A 1 128 ? 5.789 4.756 5.123 1.00 84.12 128 PHE A O 1
ATOM 1051 N N . THR A 1 129 ? 6.838 3.434 3.643 1.00 84.00 129 THR A N 1
ATOM 1052 C CA . THR A 1 129 ? 5.913 2.310 3.808 1.00 84.00 129 THR A CA 1
ATOM 1053 C C . THR A 1 129 ? 5.942 1.785 5.241 1.00 84.00 129 THR A C 1
ATOM 1055 O O . THR A 1 129 ? 4.887 1.567 5.830 1.00 84.00 129 THR A O 1
ATOM 1058 N N . ALA A 1 130 ? 7.116 1.653 5.864 1.00 83.88 130 ALA A N 1
ATOM 1059 C CA . ALA A 1 130 ? 7.228 1.258 7.268 1.00 83.88 130 ALA A CA 1
ATOM 1060 C C . ALA A 1 130 ? 6.566 2.277 8.214 1.00 83.88 130 ALA A C 1
ATOM 1062 O O . ALA A 1 130 ? 5.832 1.882 9.125 1.00 83.88 130 ALA A O 1
ATOM 1063 N N . ALA A 1 131 ? 6.765 3.577 7.971 1.00 84.38 131 ALA A N 1
ATOM 1064 C CA . ALA A 1 131 ? 6.173 4.658 8.760 1.00 84.38 131 ALA A CA 1
ATOM 1065 C C . ALA A 1 131 ? 4.637 4.648 8.723 1.00 84.38 131 ALA A C 1
ATOM 1067 O O . ALA A 1 131 ? 3.996 5.028 9.701 1.00 84.38 131 ALA A O 1
ATOM 1068 N N . ILE A 1 132 ? 4.045 4.166 7.629 1.00 83.25 132 ILE A N 1
ATOM 1069 C CA . ILE A 1 132 ? 2.597 3.989 7.489 1.00 83.25 132 ILE A CA 1
ATOM 1070 C C . ILE A 1 132 ? 2.146 2.651 8.089 1.00 83.25 132 ILE A C 1
ATOM 1072 O O . ILE A 1 132 ? 1.224 2.604 8.905 1.00 83.25 132 ILE A O 1
ATOM 1076 N N . MET A 1 133 ? 2.807 1.555 7.720 1.00 84.38 133 MET A N 1
ATOM 1077 C CA . MET A 1 133 ? 2.372 0.194 8.034 1.00 84.38 133 MET A CA 1
ATOM 1078 C C . MET A 1 133 ? 2.517 -0.166 9.514 1.00 84.38 133 MET A C 1
ATOM 1080 O O . MET A 1 133 ? 1.682 -0.908 10.032 1.00 84.38 133 MET A O 1
ATOM 1084 N N . ILE A 1 134 ? 3.521 0.364 10.222 1.00 84.19 134 ILE A N 1
ATOM 1085 C CA . ILE A 1 134 ? 3.737 0.069 11.648 1.00 84.19 134 ILE A CA 1
ATOM 1086 C C . ILE A 1 134 ? 2.591 0.623 12.520 1.00 84.19 134 ILE A C 1
ATOM 1088 O O . ILE A 1 134 ? 1.976 -0.166 13.248 1.00 84.19 134 ILE A O 1
ATOM 1092 N N . PRO A 1 135 ? 2.223 1.921 12.450 1.00 81.19 135 PRO A N 1
ATOM 1093 C CA . PRO A 1 135 ? 1.058 2.442 13.170 1.00 81.19 135 PRO A CA 1
ATOM 1094 C C . PRO A 1 135 ? -0.239 1.714 12.809 1.00 81.19 135 PRO A C 1
ATOM 1096 O O . PRO A 1 135 ? -1.035 1.387 13.689 1.00 81.19 135 PRO A O 1
ATOM 1099 N N . LEU A 1 136 ? -0.426 1.403 11.525 1.00 83.94 136 LEU A N 1
ATOM 1100 C CA . LEU A 1 136 ? -1.565 0.641 11.015 1.00 83.94 136 LEU A CA 1
ATOM 1101 C C . LEU A 1 136 ? -1.639 -0.770 11.596 1.00 83.94 136 LEU A C 1
ATOM 1103 O O . LEU A 1 136 ? -2.719 -1.237 11.958 1.00 83.94 136 LEU A O 1
ATOM 1107 N N . PHE A 1 137 ? -0.501 -1.450 11.717 1.00 85.12 137 PHE A N 1
ATOM 1108 C CA . PHE A 1 137 ? -0.421 -2.768 12.333 1.00 85.12 137 PHE A CA 1
ATOM 1109 C C . PHE A 1 137 ? -0.802 -2.708 13.807 1.00 85.12 137 PHE A C 1
ATOM 1111 O O . PHE A 1 137 ? -1.604 -3.519 14.265 1.00 85.12 137 PHE A O 1
ATOM 1118 N N . ILE A 1 138 ? -0.297 -1.718 14.546 1.00 83.06 138 ILE A N 1
ATOM 1119 C CA . ILE A 1 138 ? -0.653 -1.514 15.955 1.00 83.06 138 ILE A CA 1
ATOM 1120 C C . ILE A 1 138 ? -2.155 -1.220 16.091 1.00 83.06 138 ILE A C 1
ATOM 1122 O O . ILE A 1 138 ? -2.825 -1.829 16.930 1.00 83.06 138 ILE A O 1
ATOM 1126 N N . TYR A 1 139 ? -2.694 -0.346 15.236 1.00 83.25 139 TYR A N 1
ATOM 1127 C CA . TYR A 1 139 ? -4.116 -0.008 15.180 1.00 83.25 139 TYR A CA 1
ATOM 1128 C C . TYR A 1 139 ? -4.986 -1.248 14.945 1.00 83.25 139 TYR A C 1
ATOM 1130 O O . TYR A 1 139 ? -5.879 -1.562 15.739 1.00 83.25 139 TYR A O 1
ATOM 1138 N N . TYR A 1 140 ? -4.701 -2.004 13.883 1.00 81.44 140 TYR A N 1
ATOM 1139 C CA . TYR A 1 140 ? -5.498 -3.170 13.531 1.00 81.44 140 TYR A CA 1
ATOM 1140 C C . TYR A 1 140 ? -5.282 -4.335 14.493 1.00 81.44 140 TYR A C 1
ATOM 1142 O O . TYR A 1 140 ? -6.248 -5.026 14.787 1.00 81.44 140 TYR A O 1
ATOM 1150 N N . ARG A 1 141 ? -4.098 -4.523 15.086 1.00 82.19 141 ARG A N 1
ATOM 1151 C CA . ARG A 1 141 ? -3.884 -5.545 16.127 1.00 82.19 141 ARG A CA 1
ATOM 1152 C C . ARG A 1 141 ? -4.829 -5.356 17.315 1.00 82.19 141 ARG A C 1
ATOM 1154 O O . ARG A 1 141 ? -5.334 -6.344 17.841 1.00 82.19 141 ARG A O 1
ATOM 1161 N N . LYS A 1 142 ? -5.101 -4.108 17.713 1.00 76.00 142 LYS A N 1
ATOM 1162 C CA . LYS A 1 142 ? -6.057 -3.798 18.788 1.00 76.00 142 LYS A CA 1
ATOM 1163 C C . LYS A 1 142 ? -7.519 -3.996 18.363 1.00 76.00 142 LYS A C 1
ATOM 1165 O O . LYS A 1 142 ? -8.343 -4.378 19.187 1.00 76.00 142 LYS A O 1
ATOM 1170 N N . ARG A 1 143 ? -7.845 -3.775 17.084 1.00 74.12 143 ARG A N 1
ATOM 1171 C CA . ARG A 1 143 ? -9.231 -3.756 16.574 1.00 74.12 143 ARG A CA 1
ATOM 1172 C C . ARG A 1 1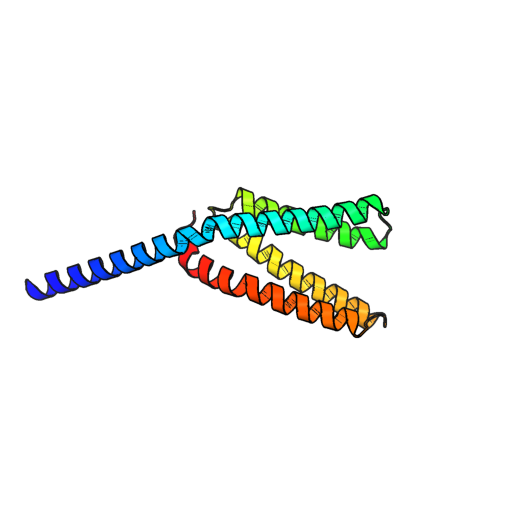43 ? -9.683 -5.042 15.878 1.00 74.12 143 ARG A C 1
ATOM 1174 O O . ARG A 1 143 ? -10.879 -5.270 15.749 1.00 74.12 143 ARG A O 1
ATOM 1181 N N . ILE A 1 144 ? -8.769 -5.898 15.422 1.00 74.94 144 ILE A N 1
ATOM 1182 C CA . ILE A 1 144 ? -9.088 -7.039 14.546 1.00 74.94 144 ILE A CA 1
ATOM 1183 C C . ILE A 1 144 ? -10.009 -8.067 15.209 1.00 74.94 144 ILE A C 1
ATOM 1185 O O . ILE A 1 144 ? -10.770 -8.734 14.516 1.00 74.94 144 ILE A O 1
ATOM 1189 N N . GLY A 1 145 ? -9.990 -8.165 16.543 1.00 67.19 145 GLY A N 1
ATOM 1190 C CA . GLY A 1 145 ? -10.924 -8.996 17.309 1.00 67.19 145 GLY A CA 1
ATOM 1191 C C . GLY A 1 145 ? -12.370 -8.484 17.307 1.00 67.19 145 GLY A C 1
ATOM 1192 O O . GLY A 1 145 ? -13.279 -9.268 17.551 1.00 67.19 145 GLY A O 1
ATOM 1193 N N . LEU A 1 146 ? -12.578 -7.199 17.003 1.00 69.44 146 LEU A N 1
ATOM 1194 C CA . LEU A 1 146 ? -13.883 -6.527 16.960 1.00 69.44 146 LEU A CA 1
ATOM 1195 C C . LEU A 1 146 ? -14.485 -6.488 15.545 1.00 69.44 146 LEU A C 1
ATOM 1197 O O . LEU A 1 146 ? -15.675 -6.230 15.385 1.00 69.44 146 LEU A O 1
ATOM 1201 N N . LEU A 1 147 ? -13.669 -6.725 14.513 1.00 71.62 147 LEU A N 1
ATOM 1202 C CA . LEU A 1 147 ? -14.112 -6.732 13.119 1.00 71.62 147 LEU A CA 1
ATOM 1203 C C . LEU A 1 147 ? -14.843 -8.040 12.788 1.00 71.62 147 LEU A C 1
ATOM 1205 O O . LEU A 1 147 ? -14.443 -9.112 13.249 1.00 71.62 147 LEU A O 1
ATOM 1209 N N . LYS A 1 148 ? -15.891 -7.941 11.964 1.00 60.78 148 LYS A N 1
ATOM 1210 C CA . LYS A 1 148 ? -16.644 -9.098 11.451 1.00 60.78 148 LYS A CA 1
ATOM 1211 C C . LYS A 1 148 ? -15.860 -9.868 10.384 1.00 60.78 148 LYS A C 1
ATOM 1213 O O . LYS A 1 148 ? -15.067 -9.252 9.625 1.00 60.78 148 LYS A O 1
#

Sequence (148 aa):
MGKRKKEITRIHAEEKKKKQEEENALAGLHPLLVWLKLFLILSLGGNLFMILRDGVGSNDVIDLIVNLVFLALLVLSIVWHERKKGVYCFFAYGILEILYQYLVAFLAWRNGVYDTFVGNRLIEYTVFTAAIMIPLFIYYRKRIGLLK